Protein AF-A0A6G1WUJ3-F1 (afdb_monomer)

pLDDT: mean 75.13, std 17.62, range [30.53, 94.25]

Secondary structure (DSSP, 8-state):
--HHHHHHHHHHHTT---HHHHHHHHHHTT----HHHHHHHHHHHHHHHH---SS-S-------PPBPTTT-PBPPHHHHHHHHHS-GGG--HHHHHHHHHHHHH-HHHHHHHHHHHHHHHHHHHT-HHHHHHHHT-THHHHHHHHHHHTTS----

Organism: NCBI:txid110321

Sequence (156 aa):
MNVFQNSLAECWKNGNRVGRHLLYDIKNRGYTGSRSNLERLLKVWREAENIQPDDPPPDVDVSEPVRDPDPGHMISSVVAAALCIKPRGLLTDRQAGKANALKQGSTVFAIMRGLALRFNGILRSRNSEALAKWIDDPLTPSLRQHAFRQRFAPGY

Radius of gyration: 21.45 Å; Cα contacts (8 Å, |Δi|>4): 82; chains: 1; bounding box: 51×43×51 Å

Foldseek 3Di:
DDPLVVVVVVCVVVPDLDLVVSVVVVVVVPDPDDSVVSVVVSVVVVVVVVPPPPDDPQPPVPQPQQAQPPPRHRDDPVLLVVLLQDDPVPDDPSSVSVLVSCVVSDVPSVLSSVLNPQVVVCVVVVDVVSVVVSVVPCSVCVNVVVSVVSVDDDDD

Structure (mmCIF, N/CA/C/O backbone):
data_AF-A0A6G1WUJ3-F1
#
_entry.id   AF-A0A6G1WUJ3-F1
#
loop_
_atom_site.group_PDB
_atom_site.id
_atom_site.type_symbol
_atom_site.label_atom_id
_atom_site.label_alt_id
_atom_site.label_comp_id
_atom_site.label_asym_id
_atom_site.label_entity_id
_atom_site.label_seq_id
_atom_site.pdbx_PDB_ins_code
_atom_site.Cartn_x
_atom_site.Cartn_y
_atom_site.Cartn_z
_atom_site.occupancy
_atom_site.B_iso_or_equiv
_atom_site.auth_seq_id
_atom_site.auth_comp_id
_atom_site.auth_asym_id
_atom_site.auth_atom_id
_atom_site.pdbx_PDB_model_num
ATOM 1 N N . MET A 1 1 ? -34.495 5.684 18.407 1.00 50.91 1 MET A N 1
ATOM 2 C CA . MET A 1 1 ? -33.175 5.072 18.133 1.00 50.91 1 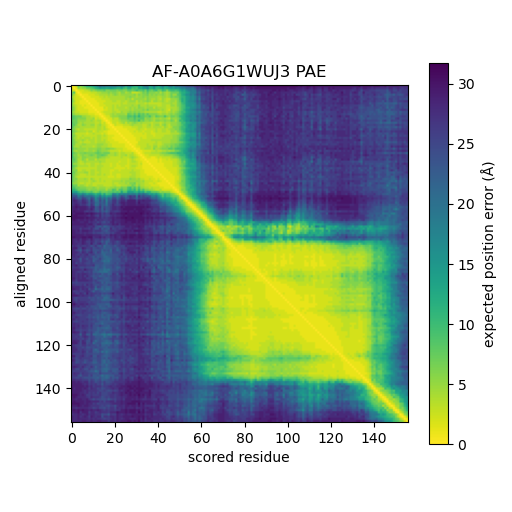MET A CA 1
ATOM 3 C C . MET A 1 1 ? -32.912 4.038 19.224 1.00 50.91 1 MET A C 1
ATOM 5 O O . MET A 1 1 ? -33.030 4.387 20.391 1.00 50.91 1 MET A O 1
ATOM 9 N N . ASN A 1 2 ? -32.684 2.768 18.880 1.00 65.81 2 ASN A N 1
ATOM 10 C CA . ASN A 1 2 ? -32.501 1.685 19.862 1.00 65.81 2 ASN A CA 1
ATOM 11 C C . ASN A 1 2 ? -31.150 1.853 20.604 1.00 65.81 2 ASN A C 1
ATOM 13 O O . ASN A 1 2 ? -30.177 2.291 19.993 1.00 65.81 2 ASN A O 1
ATOM 17 N N . VAL A 1 3 ? -31.057 1.486 21.887 1.00 70.31 3 VAL A N 1
ATOM 18 C CA . VAL A 1 3 ? -29.830 1.564 22.718 1.00 70.31 3 VAL A CA 1
ATOM 19 C C . VAL A 1 3 ? -28.612 0.932 22.020 1.00 70.31 3 VAL A C 1
ATOM 21 O O . VAL A 1 3 ? -27.505 1.476 22.062 1.00 70.31 3 VAL A O 1
ATOM 24 N N . PHE A 1 4 ? -28.820 -0.164 21.284 1.00 75.25 4 PHE A N 1
ATOM 25 C CA . PHE A 1 4 ? -27.765 -0.820 20.504 1.00 75.25 4 PHE A CA 1
ATOM 26 C C . PHE A 1 4 ? -27.315 -0.011 19.281 1.00 75.25 4 PHE A C 1
ATOM 28 O O . PHE A 1 4 ? -26.136 -0.028 18.943 1.00 75.25 4 PHE A O 1
ATOM 35 N N . GLN A 1 5 ? -28.221 0.727 18.631 1.00 71.94 5 GLN A N 1
ATOM 36 C CA . GLN A 1 5 ? -27.865 1.622 17.523 1.00 71.94 5 GLN A CA 1
ATOM 37 C C . GLN A 1 5 ? -27.020 2.799 18.012 1.00 71.94 5 GLN A C 1
ATOM 39 O O . GLN A 1 5 ? -26.079 3.177 17.325 1.00 71.94 5 GLN A O 1
ATOM 44 N N . ASN A 1 6 ? -27.306 3.336 19.202 1.00 75.25 6 ASN A N 1
ATOM 45 C CA . ASN A 1 6 ? -26.499 4.406 19.797 1.00 75.25 6 ASN A CA 1
ATOM 46 C C . ASN A 1 6 ? -25.083 3.915 20.124 1.00 75.25 6 ASN A C 1
ATOM 48 O O . ASN A 1 6 ? -24.111 4.568 19.757 1.00 75.25 6 ASN A O 1
ATOM 52 N N . SER A 1 7 ? -24.967 2.723 20.723 1.00 76.44 7 SER A N 1
ATOM 53 C CA . SER A 1 7 ? -23.663 2.094 20.986 1.00 76.44 7 SER A CA 1
ATOM 54 C C . SER A 1 7 ? -22.890 1.818 19.690 1.00 76.44 7 SER A C 1
ATOM 56 O O . SER A 1 7 ? -21.698 2.097 19.604 1.00 76.44 7 SER A O 1
ATOM 58 N N . LEU A 1 8 ? -23.566 1.314 18.650 1.00 78.69 8 LEU A N 1
ATOM 59 C CA . LEU A 1 8 ? -22.956 1.109 17.334 1.00 78.69 8 LEU A CA 1
ATOM 60 C C . LEU A 1 8 ? -22.505 2.426 16.704 1.00 78.69 8 LEU A C 1
ATOM 62 O O . LEU A 1 8 ? -21.429 2.461 16.121 1.00 78.69 8 LEU A O 1
ATOM 66 N N . ALA A 1 9 ? -23.292 3.495 16.827 1.00 78.69 9 ALA A N 1
ATOM 67 C CA . ALA A 1 9 ? -22.947 4.809 16.297 1.00 78.69 9 ALA A CA 1
ATOM 68 C C . ALA A 1 9 ? -21.723 5.408 17.009 1.00 78.69 9 ALA A C 1
ATOM 70 O O . ALA A 1 9 ? -20.896 6.042 16.362 1.00 78.69 9 ALA A O 1
ATOM 71 N N . GLU A 1 10 ? -21.567 5.177 18.312 1.00 78.31 10 GLU A N 1
ATOM 72 C CA . GLU A 1 10 ? -20.384 5.585 19.077 1.00 78.31 10 GLU A CA 1
ATOM 7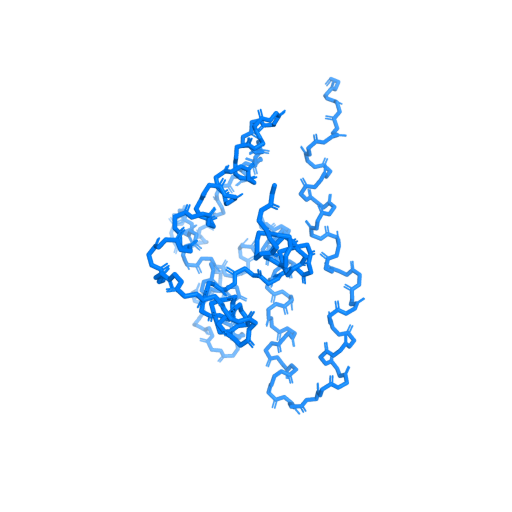3 C C . GLU A 1 10 ? -19.135 4.793 18.658 1.00 78.31 10 GLU A C 1
ATOM 75 O O . GLU A 1 10 ? -18.115 5.386 18.306 1.00 78.31 10 GLU A O 1
ATOM 80 N N . CYS A 1 11 ? -19.224 3.459 18.570 1.00 75.62 11 CYS A N 1
ATOM 81 C CA . CYS A 1 11 ? -18.134 2.625 18.049 1.00 75.62 11 CYS A CA 1
ATOM 82 C C . CYS A 1 11 ? -17.768 2.989 16.600 1.00 75.62 11 CYS A C 1
ATOM 84 O O . CYS A 1 11 ? -16.595 2.963 16.221 1.00 75.62 11 CYS A O 1
ATOM 86 N N . TRP A 1 12 ? -18.770 3.358 15.800 1.00 78.81 12 TRP A N 1
ATOM 87 C CA . TRP A 1 12 ? -18.594 3.847 14.440 1.00 78.81 12 TRP A CA 1
ATOM 88 C C . TRP A 1 12 ? -17.893 5.213 14.426 1.00 78.81 12 TRP A C 1
ATOM 90 O O . TRP A 1 12 ? -16.929 5.392 13.687 1.00 78.81 12 TRP A O 1
ATOM 100 N N . LYS A 1 13 ? -18.278 6.171 15.273 1.00 77.50 13 LYS A N 1
ATOM 101 C CA . LYS A 1 13 ? -17.561 7.455 15.398 1.00 77.50 13 LYS A CA 1
ATOM 102 C C . LYS A 1 13 ? -16.101 7.275 15.818 1.00 77.50 13 LYS A C 1
ATOM 104 O O . LYS A 1 13 ? -15.237 7.978 15.309 1.00 77.50 13 LYS A O 1
ATOM 109 N N . ASN A 1 14 ? -15.818 6.272 16.644 1.00 76.06 14 ASN A N 1
ATOM 110 C CA . ASN A 1 14 ? -14.466 5.943 17.105 1.00 76.06 14 ASN A CA 1
ATOM 111 C C . ASN A 1 14 ? -13.640 5.132 16.080 1.00 76.06 14 ASN A C 1
ATOM 113 O O . ASN A 1 14 ? -12.547 4.667 16.393 1.00 76.06 14 ASN A O 1
ATOM 117 N N . GLY A 1 15 ? -14.146 4.944 14.853 1.00 73.25 15 GLY A N 1
ATOM 118 C CA . GLY A 1 15 ? -13.404 4.354 13.733 1.00 73.25 15 GLY A CA 1
ATOM 119 C C . GLY A 1 15 ? -13.474 2.827 13.615 1.00 73.25 15 GLY A C 1
ATOM 120 O O . GLY A 1 15 ? -12.884 2.260 12.694 1.00 73.25 15 GLY A O 1
ATOM 121 N N . ASN A 1 16 ? -14.219 2.126 14.475 1.00 76.38 16 ASN A N 1
ATOM 122 C CA . ASN A 1 16 ? -14.374 0.677 14.345 1.00 76.38 16 ASN A CA 1
ATOM 123 C C . ASN A 1 16 ? -15.384 0.340 13.233 1.00 76.38 16 ASN A C 1
ATOM 125 O O . ASN A 1 16 ? -16.590 0.544 13.374 1.00 76.38 16 ASN A O 1
ATOM 129 N N . ARG A 1 17 ? -14.884 -0.177 12.105 1.00 76.00 17 ARG A N 1
ATOM 130 C CA . ARG A 1 17 ? -15.682 -0.562 10.921 1.00 76.00 17 ARG A CA 1
ATOM 131 C C . ARG A 1 17 ? -15.851 -2.081 10.770 1.00 76.00 17 ARG A C 1
ATOM 133 O O . ARG A 1 17 ? -16.528 -2.547 9.850 1.00 76.00 17 ARG A O 1
ATOM 140 N N . VAL A 1 18 ? -15.244 -2.874 11.656 1.00 80.75 18 VAL A N 1
ATOM 141 C CA . VAL A 1 18 ? -15.195 -4.337 11.535 1.00 80.75 18 VAL A CA 1
ATOM 142 C C . VAL A 1 18 ? -16.442 -4.955 12.168 1.00 80.75 18 VAL A C 1
ATOM 144 O O . VAL A 1 18 ? -16.552 -5.069 13.386 1.00 80.75 18 VAL A O 1
ATOM 147 N N . GLY A 1 19 ? -17.372 -5.429 11.332 1.00 80.12 19 GLY A N 1
ATOM 148 C CA . GLY A 1 19 ? -18.661 -5.978 11.781 1.00 80.12 19 GLY A CA 1
ATOM 149 C C . GLY A 1 19 ? -18.561 -7.128 12.792 1.00 80.12 19 GLY A C 1
ATOM 150 O O . GLY A 1 19 ? -19.426 -7.255 13.650 1.00 80.12 19 GLY A O 1
ATOM 151 N N . ARG A 1 20 ? -17.488 -7.935 12.749 1.00 81.75 20 ARG A N 1
ATOM 152 C CA . ARG A 1 20 ? -17.234 -8.990 13.750 1.00 81.75 20 ARG A CA 1
ATOM 153 C C . ARG A 1 20 ? -16.969 -8.429 15.149 1.00 81.75 20 ARG A C 1
ATOM 155 O O . ARG A 1 20 ? -17.505 -8.975 16.106 1.00 81.75 20 ARG A O 1
ATOM 162 N N . HIS A 1 21 ? -16.177 -7.362 15.258 1.00 84.56 21 HIS A N 1
ATOM 163 C CA . HIS A 1 21 ? -15.874 -6.728 16.545 1.00 84.56 21 HIS A CA 1
ATOM 164 C C . HIS A 1 21 ? -17.126 -6.048 17.093 1.00 84.56 21 HIS A C 1
ATOM 166 O O . HIS A 1 21 ? -17.536 -6.318 18.213 1.00 84.56 21 HIS A O 1
ATOM 172 N N . LEU A 1 22 ? -17.814 -5.291 16.235 1.00 83.75 22 LEU A N 1
ATOM 173 C CA . LEU A 1 22 ? -19.069 -4.632 16.589 1.00 83.75 22 LEU A CA 1
ATOM 174 C C . LEU A 1 22 ? -20.130 -5.630 17.074 1.00 83.75 22 LEU A C 1
ATOM 176 O O . LEU A 1 22 ? -20.822 -5.348 18.044 1.00 83.75 22 LEU A O 1
ATOM 180 N N . LEU A 1 23 ? -20.241 -6.807 16.442 1.00 85.12 23 LEU A N 1
ATOM 181 C CA . LEU A 1 23 ? -21.167 -7.856 16.876 1.00 85.12 23 LEU A CA 1
ATOM 182 C C . LEU A 1 23 ? -20.804 -8.423 18.251 1.00 85.12 23 LEU A C 1
ATOM 184 O O . LEU A 1 23 ? -21.699 -8.686 19.049 1.00 85.12 23 LEU A O 1
ATOM 188 N N . TYR A 1 24 ? -19.516 -8.645 18.509 1.00 85.31 24 TYR A N 1
ATOM 189 C CA . TYR A 1 24 ? -19.038 -9.134 19.799 1.00 85.31 24 TYR A CA 1
ATOM 190 C C . TYR A 1 24 ? -19.346 -8.124 20.913 1.00 85.31 24 TYR A C 1
ATOM 192 O O . TYR A 1 24 ? -19.948 -8.481 21.926 1.00 85.31 24 TYR A O 1
ATOM 200 N N . ASP A 1 25 ? -19.051 -6.848 20.669 1.00 81.94 25 ASP A N 1
ATOM 201 C CA . ASP A 1 25 ? -19.259 -5.768 21.633 1.00 81.94 25 ASP A CA 1
ATOM 202 C C . ASP A 1 25 ? -20.741 -5.583 21.982 1.00 81.94 25 ASP A C 1
ATOM 204 O O . ASP A 1 25 ? -21.093 -5.455 23.156 1.00 81.94 25 ASP A O 1
ATOM 208 N N . ILE A 1 26 ? -21.637 -5.620 20.988 1.00 84.88 26 ILE A N 1
ATOM 209 C CA . ILE A 1 26 ? -23.079 -5.487 21.249 1.00 84.88 26 ILE A CA 1
ATOM 210 C C . ILE A 1 26 ? -23.685 -6.757 21.851 1.00 84.88 26 ILE A C 1
ATOM 212 O O . ILE A 1 26 ? -24.625 -6.652 22.639 1.00 84.88 26 ILE A O 1
ATOM 216 N N . LYS A 1 27 ? -23.156 -7.950 21.540 1.00 84.94 27 LYS A N 1
ATOM 217 C CA . LYS A 1 27 ? -23.600 -9.202 22.174 1.00 84.94 27 LYS A CA 1
ATOM 218 C C . LYS A 1 27 ? -23.305 -9.206 23.669 1.00 84.94 27 LYS A C 1
ATOM 220 O O . LYS A 1 27 ? -24.189 -9.553 24.445 1.00 84.94 27 LYS A O 1
ATOM 225 N N . ASN A 1 28 ? -22.131 -8.724 24.074 1.00 83.19 28 ASN A N 1
ATOM 226 C CA . ASN A 1 28 ? -21.780 -8.566 25.491 1.00 83.19 28 ASN A CA 1
ATOM 227 C C . ASN A 1 28 ? -22.673 -7.546 26.218 1.00 83.19 28 ASN A C 1
ATOM 229 O O . ASN A 1 28 ? -22.767 -7.568 27.440 1.00 83.19 28 ASN A O 1
ATOM 233 N N . ARG A 1 29 ? -23.363 -6.676 25.471 1.00 82.31 29 ARG A N 1
ATOM 234 C CA . ARG A 1 29 ? -24.342 -5.706 25.986 1.00 82.31 29 ARG A CA 1
ATOM 235 C C . ARG A 1 29 ? -25.791 -6.210 25.921 1.00 82.31 29 ARG A C 1
ATOM 237 O O . ARG A 1 29 ? -26.706 -5.438 26.182 1.00 82.31 29 ARG A O 1
ATOM 244 N N . GLY A 1 30 ? -26.016 -7.478 25.562 1.00 84.69 30 GLY A N 1
ATOM 245 C CA . GLY A 1 30 ? -27.346 -8.097 25.529 1.00 84.69 30 GLY A CA 1
ATOM 246 C C . GLY A 1 30 ? -28.053 -8.062 24.171 1.00 84.69 30 GLY A C 1
ATOM 247 O O . GLY A 1 30 ? -29.261 -8.279 24.103 1.00 84.69 30 GLY A O 1
ATOM 248 N N . TYR A 1 31 ? -27.340 -7.797 23.072 1.00 83.75 31 TYR A N 1
ATOM 249 C CA . TYR A 1 31 ? -27.927 -7.870 21.734 1.00 83.75 31 TYR A CA 1
ATOM 250 C C . TYR A 1 31 ? -28.231 -9.321 21.329 1.00 83.75 31 TYR A C 1
ATOM 252 O O . TYR A 1 31 ? -27.327 -10.148 21.203 1.00 83.75 31 TYR A O 1
ATOM 260 N N . THR A 1 32 ? -29.501 -9.611 21.048 1.00 83.50 32 THR A N 1
ATOM 261 C CA . THR A 1 32 ? -29.994 -10.945 20.656 1.00 83.50 32 THR A CA 1
ATOM 262 C C . THR A 1 32 ? -30.151 -11.134 19.143 1.00 83.50 32 THR A C 1
ATOM 264 O O . THR A 1 32 ? -30.525 -12.212 18.685 1.00 83.50 32 THR A O 1
ATOM 267 N N . GLY A 1 33 ? -29.875 -10.102 18.340 1.00 80.75 33 GLY A N 1
ATOM 268 C CA . GLY A 1 33 ? -30.052 -10.162 16.890 1.00 80.75 33 GLY A CA 1
ATOM 269 C C . GLY A 1 33 ? -28.958 -10.942 16.151 1.00 80.75 33 GLY A C 1
ATOM 270 O O . GLY A 1 33 ? -27.889 -11.259 16.678 1.00 80.75 33 GLY A O 1
ATOM 271 N N . SER A 1 34 ? -29.227 -11.242 14.878 1.00 83.12 34 SER A N 1
ATOM 272 C CA . SER A 1 34 ? -28.317 -12.004 14.021 1.00 83.12 34 SER A CA 1
ATOM 273 C C . SER A 1 34 ? -27.226 -11.135 13.388 1.00 83.12 34 SER A C 1
ATOM 275 O O . SER A 1 34 ? -27.381 -9.927 13.186 1.00 83.12 34 SER A O 1
ATOM 277 N N . ARG A 1 35 ? -26.120 -11.780 12.996 1.00 81.44 35 ARG A N 1
ATOM 278 C CA . ARG A 1 35 ? -25.026 -11.138 12.254 1.00 81.44 35 ARG A CA 1
ATOM 279 C C . ARG A 1 35 ? -25.508 -10.505 10.947 1.00 81.44 35 ARG A C 1
ATOM 281 O O . ARG A 1 35 ? -25.105 -9.391 10.640 1.00 81.44 35 ARG A O 1
ATOM 288 N N . SER A 1 36 ? -26.397 -11.175 10.215 1.00 81.19 36 SER A N 1
ATOM 289 C CA . SER A 1 36 ? -26.943 -10.666 8.952 1.00 81.19 36 SER A CA 1
ATOM 290 C C . SER A 1 36 ? -27.751 -9.381 9.152 1.00 81.19 36 SER A C 1
ATOM 292 O O . SER A 1 36 ? -27.671 -8.465 8.336 1.00 81.19 36 SER A O 1
ATOM 294 N N . ASN A 1 37 ? -28.490 -9.273 10.264 1.00 81.75 37 ASN A N 1
ATOM 295 C CA . ASN A 1 37 ? -29.223 -8.052 10.597 1.00 81.75 37 ASN A CA 1
ATOM 296 C C . ASN A 1 37 ? -28.269 -6.885 10.901 1.00 81.75 37 ASN A C 1
ATOM 298 O O . ASN A 1 37 ? -28.480 -5.772 10.418 1.00 81.75 37 ASN A O 1
ATOM 302 N N . LEU A 1 38 ? -27.183 -7.152 11.637 1.00 83.62 38 LEU A N 1
ATOM 303 C CA . LEU A 1 38 ? -26.129 -6.165 11.871 1.00 83.62 38 LEU A CA 1
ATOM 304 C C . LEU A 1 38 ? -25.456 -5.740 10.559 1.00 83.62 38 LEU A C 1
ATOM 306 O O . LEU A 1 38 ? -25.309 -4.550 10.303 1.00 83.62 38 LEU A O 1
ATOM 310 N N . GLU A 1 39 ? -25.064 -6.690 9.710 1.00 84.25 39 GLU A N 1
ATOM 311 C CA . GLU A 1 39 ? -24.390 -6.393 8.443 1.00 84.25 39 GLU A CA 1
ATOM 312 C C . GLU A 1 39 ? -25.263 -5.554 7.505 1.00 84.25 39 GLU A C 1
ATOM 314 O O . GLU A 1 39 ? -24.741 -4.641 6.863 1.00 84.25 39 GLU A O 1
ATOM 319 N N . ARG A 1 40 ? -26.582 -5.791 7.486 1.00 83.69 40 ARG A N 1
ATOM 320 C CA . ARG A 1 40 ? -27.549 -4.966 6.748 1.00 83.69 40 ARG A CA 1
ATOM 321 C C . ARG A 1 40 ? -27.602 -3.531 7.276 1.00 83.69 40 ARG A C 1
ATOM 323 O O . ARG A 1 40 ? -27.598 -2.596 6.484 1.00 83.69 40 ARG A O 1
ATOM 330 N N . LEU A 1 41 ? -27.616 -3.347 8.595 1.00 82.06 41 LEU A N 1
ATOM 331 C CA . LEU A 1 41 ? -27.629 -2.018 9.213 1.00 82.06 41 LEU A CA 1
ATOM 332 C C . LEU A 1 41 ? -26.325 -1.257 8.932 1.00 82.06 41 LEU A C 1
ATOM 334 O O . LEU A 1 41 ? -26.357 -0.102 8.518 1.00 82.06 41 LEU A O 1
ATOM 338 N N . LEU A 1 42 ? -25.180 -1.932 9.061 1.00 82.38 42 LEU A N 1
ATOM 339 C CA . LEU A 1 42 ? -23.876 -1.359 8.724 1.00 82.38 42 LEU A CA 1
ATOM 340 C C . LEU A 1 42 ? -23.730 -1.079 7.222 1.00 82.38 42 LEU A C 1
ATOM 342 O O . LEU A 1 42 ? -22.995 -0.174 6.846 1.00 82.38 42 LEU A O 1
ATOM 346 N N . LYS A 1 43 ? -24.399 -1.849 6.354 1.00 82.88 43 LYS A N 1
ATOM 347 C CA . LYS A 1 43 ? -24.419 -1.601 4.907 1.00 82.88 43 LYS A CA 1
ATOM 348 C C . LYS A 1 43 ? -25.064 -0.251 4.597 1.00 82.88 43 LYS A C 1
ATOM 350 O O . LYS A 1 43 ? -24.433 0.525 3.898 1.00 82.88 43 LYS A O 1
ATOM 355 N N . VAL A 1 44 ? -26.211 0.065 5.205 1.00 82.38 44 VAL A N 1
ATOM 356 C CA . VAL A 1 44 ? -26.865 1.380 5.054 1.00 82.38 44 VAL A CA 1
ATOM 357 C C . VAL A 1 44 ? -25.947 2.518 5.505 1.00 82.38 44 VAL A C 1
ATOM 359 O O . VAL A 1 44 ? -25.907 3.557 4.865 1.00 82.38 44 VAL A O 1
ATOM 362 N N . TRP A 1 45 ? -25.174 2.332 6.579 1.00 79.62 45 TRP A N 1
ATOM 363 C CA . TRP A 1 45 ? -24.233 3.358 7.049 1.00 79.62 45 TRP A CA 1
ATOM 364 C C . TRP A 1 45 ? -23.007 3.511 6.143 1.00 79.62 45 TRP A C 1
ATOM 366 O O . TRP A 1 45 ? -22.590 4.633 5.886 1.00 79.62 45 TRP A O 1
ATOM 376 N N . ARG A 1 46 ? -22.463 2.412 5.601 1.00 81.44 46 ARG A N 1
ATOM 377 C CA . ARG A 1 46 ? -21.402 2.464 4.576 1.00 81.44 46 ARG A CA 1
ATOM 378 C C . ARG A 1 46 ? -21.888 3.117 3.292 1.00 81.44 46 ARG A C 1
ATOM 380 O O . ARG A 1 46 ? -21.158 3.880 2.681 1.00 81.44 46 ARG A O 1
ATOM 387 N N . GLU A 1 47 ? -23.107 2.796 2.883 1.00 76.81 47 GLU A N 1
ATOM 388 C CA . GLU A 1 47 ? -23.747 3.410 1.729 1.00 76.81 47 GLU A CA 1
ATOM 389 C C . GLU A 1 47 ? -24.002 4.887 1.992 1.00 76.81 47 GLU A C 1
ATOM 391 O O . GLU A 1 47 ? -23.659 5.677 1.142 1.00 76.81 47 GLU A O 1
ATOM 396 N N . ALA A 1 48 ? -24.471 5.300 3.169 1.00 71.19 48 ALA A N 1
ATOM 397 C CA . ALA A 1 48 ? -24.616 6.718 3.504 1.00 71.19 48 ALA A CA 1
ATOM 398 C C . ALA A 1 48 ? -23.273 7.478 3.545 1.00 71.19 48 ALA A C 1
ATOM 400 O O . ALA A 1 48 ? -23.226 8.635 3.145 1.00 71.19 48 ALA A O 1
ATOM 401 N N . GLU A 1 49 ? -22.178 6.841 3.982 1.00 64.62 49 GLU A N 1
ATOM 402 C CA . GLU A 1 49 ? -20.821 7.411 3.873 1.00 64.62 49 GLU A CA 1
ATOM 403 C C . GLU A 1 49 ? -20.330 7.471 2.414 1.00 64.62 49 GLU A C 1
ATOM 405 O O . GLU A 1 49 ? -19.622 8.403 2.047 1.00 64.62 49 GLU A O 1
ATOM 410 N N . ASN A 1 50 ? -20.724 6.508 1.574 1.00 60.88 50 ASN A N 1
ATOM 411 C CA . ASN A 1 50 ? -20.394 6.477 0.144 1.00 60.88 50 ASN A CA 1
ATOM 412 C C . ASN A 1 50 ? -21.318 7.366 -0.717 1.00 60.88 50 ASN A C 1
ATOM 414 O O . ASN A 1 50 ? -20.917 7.790 -1.794 1.00 60.88 50 ASN A O 1
ATOM 418 N N . ILE A 1 51 ? -22.541 7.642 -0.257 1.00 53.03 51 ILE A N 1
ATOM 419 C CA . ILE A 1 51 ? -23.562 8.520 -0.851 1.00 53.03 51 ILE A CA 1
ATOM 420 C C . ILE A 1 51 ? -23.500 9.873 -0.125 1.00 53.03 51 ILE A C 1
ATOM 422 O O . ILE A 1 51 ? -24.511 10.471 0.217 1.00 53.03 51 ILE A O 1
ATOM 426 N N . GLN A 1 52 ? -22.305 10.398 0.114 1.00 46.56 52 GLN A N 1
ATOM 427 C CA . GLN A 1 52 ? -22.101 11.845 0.117 1.00 46.56 52 GLN A CA 1
ATOM 428 C C . GLN A 1 52 ? -21.536 12.193 -1.266 1.00 46.56 52 GLN A C 1
ATOM 430 O O . GLN A 1 52 ? -20.314 12.238 -1.415 1.00 46.56 52 GLN A O 1
ATOM 435 N N . PRO A 1 53 ? -22.379 12.352 -2.308 1.00 49.78 53 PRO A N 1
ATOM 436 C CA . PRO A 1 53 ? -21.945 12.754 -3.626 1.00 49.78 53 PRO A CA 1
ATOM 437 C C . PRO A 1 53 ? -22.304 14.231 -3.782 1.00 49.78 53 PRO A C 1
ATOM 439 O O . PRO A 1 53 ? -23.376 14.557 -4.277 1.00 49.78 53 PRO A O 1
ATOM 442 N N . ASP A 1 54 ? -21.433 15.116 -3.320 1.00 47.25 54 ASP A N 1
ATOM 443 C CA . ASP A 1 54 ? -21.425 16.492 -3.837 1.00 47.25 54 ASP A CA 1
ATOM 444 C C . ASP A 1 54 ? -20.054 16.889 -4.371 1.00 47.25 54 ASP A C 1
ATOM 446 O O . ASP A 1 54 ? -19.805 18.041 -4.696 1.00 47.25 54 ASP A O 1
ATOM 450 N N . ASP A 1 55 ? -19.179 15.902 -4.544 1.00 46.69 55 ASP A N 1
ATOM 451 C CA . ASP A 1 55 ? -18.053 16.056 -5.436 1.00 46.69 55 ASP A CA 1
ATOM 452 C C . ASP A 1 55 ? -18.091 14.906 -6.443 1.00 46.69 55 ASP A C 1
ATOM 454 O O . ASP A 1 55 ? -18.245 13.744 -6.034 1.00 46.69 55 ASP A O 1
ATOM 458 N N . PRO A 1 56 ? -17.958 15.194 -7.753 1.00 44.25 56 PRO A N 1
ATOM 459 C CA . PRO A 1 56 ? -17.646 14.160 -8.728 1.00 44.25 56 PRO A CA 1
ATOM 460 C C . PRO A 1 56 ? -16.444 13.339 -8.227 1.00 44.25 56 PRO A C 1
ATOM 462 O O . PRO A 1 56 ? -15.671 13.836 -7.392 1.00 44.25 56 PRO A O 1
ATOM 465 N N . PRO A 1 57 ? -16.255 12.082 -8.696 1.00 47.88 57 PRO A N 1
ATOM 466 C CA . PRO A 1 57 ? -14.981 11.402 -8.473 1.00 47.88 57 PRO A CA 1
ATOM 467 C C . PRO A 1 57 ? -13.894 12.431 -8.774 1.00 47.88 57 PRO A C 1
ATOM 469 O O . PRO A 1 57 ? -14.040 13.116 -9.793 1.00 47.88 57 PRO A O 1
ATOM 472 N N . PRO A 1 58 ? -12.918 12.640 -7.862 1.00 41.81 58 PRO A N 1
ATOM 473 C CA . PRO A 1 58 ? -11.920 13.671 -8.072 1.00 41.81 58 PRO A CA 1
ATOM 474 C C . PRO A 1 58 ? -11.448 13.500 -9.501 1.00 41.81 58 PRO A C 1
ATOM 476 O O . PRO A 1 58 ? -11.213 12.357 -9.917 1.00 41.81 58 PRO A O 1
ATOM 479 N N . ASP A 1 59 ? -11.392 14.604 -10.240 1.00 42.25 59 ASP A N 1
ATOM 480 C CA . ASP A 1 59 ? -10.603 14.660 -11.453 1.00 42.25 59 ASP A CA 1
ATOM 481 C C . ASP A 1 59 ? -9.179 14.391 -10.962 1.00 42.25 59 ASP A C 1
ATOM 483 O O . ASP A 1 59 ? -8.427 15.273 -10.548 1.00 42.25 59 ASP A O 1
ATOM 487 N N . VAL A 1 60 ? -8.884 13.103 -10.783 1.00 41.06 60 VAL A N 1
ATOM 488 C CA . VAL A 1 60 ? -7.545 12.594 -10.701 1.00 41.06 60 VAL A CA 1
ATOM 489 C C . VAL A 1 60 ? -7.051 13.017 -12.048 1.00 41.06 60 VAL A C 1
ATOM 491 O O . VAL A 1 60 ? -7.409 12.393 -13.040 1.00 41.06 60 VAL A O 1
ATOM 494 N N . ASP A 1 61 ? -6.330 14.135 -12.078 1.00 43.72 61 ASP A N 1
ATOM 495 C CA . ASP A 1 61 ? -5.438 14.433 -13.172 1.00 43.72 61 ASP A CA 1
ATOM 496 C C . ASP A 1 61 ? -4.702 13.120 -13.393 1.00 43.72 61 ASP A C 1
ATOM 498 O O . ASP A 1 61 ? -3.896 12.682 -12.558 1.00 43.72 61 ASP A O 1
ATOM 502 N N . VAL A 1 62 ? -5.149 12.386 -14.414 1.00 44.41 62 VAL A N 1
ATOM 503 C CA . VAL A 1 62 ? -4.581 11.111 -14.788 1.00 44.41 62 VAL A CA 1
ATOM 504 C C . VAL A 1 62 ? -3.298 11.560 -15.438 1.00 44.41 62 VAL A C 1
ATOM 506 O O . VAL A 1 62 ? -3.220 11.656 -16.660 1.00 44.41 62 VAL A O 1
ATOM 509 N N . SER A 1 63 ? -2.319 11.916 -14.595 1.00 53.53 63 SER A N 1
ATOM 510 C CA . SER A 1 63 ? -0.973 12.229 -15.019 1.00 53.53 63 SER A CA 1
ATOM 511 C C . SER A 1 63 ? -0.620 11.131 -15.994 1.00 53.53 63 SER A C 1
ATOM 513 O O . SER A 1 63 ? -0.842 9.952 -15.678 1.00 53.53 63 SER A O 1
ATOM 515 N N . GLU A 1 64 ? -0.199 11.539 -17.192 1.00 56.84 64 GLU A N 1
ATOM 516 C CA . GLU A 1 64 ? -0.089 10.633 -18.323 1.00 56.84 64 GLU A CA 1
ATOM 517 C C . GLU A 1 64 ? 0.522 9.308 -17.866 1.00 56.84 64 GLU A C 1
ATOM 519 O O . GLU A 1 64 ? 1.558 9.313 -17.184 1.00 56.84 64 GLU A O 1
ATOM 524 N N . PRO A 1 65 ? -0.129 8.169 -18.158 1.00 63.28 65 PRO A N 1
ATOM 525 C CA . PRO A 1 65 ? 0.294 6.902 -17.603 1.00 63.28 65 PRO A CA 1
ATOM 526 C C . PRO A 1 65 ? 1.778 6.666 -17.869 1.00 63.28 65 PRO A C 1
ATOM 528 O O . PRO A 1 65 ? 2.212 6.595 -19.022 1.00 63.28 65 PRO A O 1
ATOM 531 N N . VAL A 1 66 ? 2.557 6.554 -16.789 1.00 72.19 66 VAL A N 1
ATOM 532 C CA . VAL A 1 66 ? 4.012 6.448 -16.896 1.00 72.19 66 VAL A CA 1
ATOM 533 C C . VAL A 1 66 ? 4.368 5.237 -17.750 1.00 72.19 66 VAL A C 1
ATOM 535 O O . VAL A 1 66 ? 3.920 4.110 -17.499 1.00 72.19 66 VAL A O 1
ATOM 538 N N . ARG A 1 67 ? 5.181 5.479 -18.776 1.00 77.50 67 ARG A N 1
ATOM 539 C CA . ARG A 1 67 ? 5.596 4.453 -19.726 1.00 77.50 67 ARG A CA 1
ATOM 540 C C . ARG A 1 67 ? 6.815 3.696 -19.222 1.00 77.50 67 ARG A C 1
ATOM 542 O O . ARG A 1 67 ? 7.698 4.235 -18.558 1.00 77.50 67 ARG A O 1
ATOM 549 N N . ASP A 1 68 ? 6.830 2.412 -19.540 1.00 73.56 68 ASP A N 1
ATOM 550 C CA . ASP A 1 68 ? 7.971 1.533 -19.362 1.00 73.56 68 ASP A CA 1
ATOM 551 C C . ASP A 1 68 ? 9.126 2.060 -20.222 1.00 73.56 68 ASP A C 1
ATOM 553 O O . ASP A 1 68 ? 8.912 2.276 -21.416 1.00 73.56 68 ASP A O 1
ATOM 557 N N . PRO A 1 69 ? 10.337 2.250 -19.676 1.00 70.31 69 PRO A N 1
ATOM 558 C CA . PRO A 1 69 ? 11.494 2.612 -20.487 1.00 70.31 69 PRO A CA 1
ATOM 559 C C . PRO A 1 69 ? 11.804 1.568 -21.570 1.00 70.31 69 PRO A C 1
ATOM 561 O O . PRO A 1 69 ? 12.469 1.908 -22.540 1.00 70.31 69 PRO A O 1
ATOM 564 N N . ASP A 1 70 ? 11.303 0.329 -21.434 1.00 71.44 70 ASP A N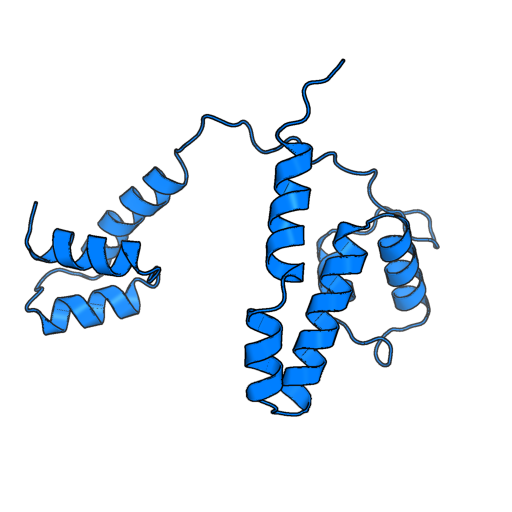 1
ATOM 565 C CA . ASP A 1 70 ? 11.519 -0.730 -22.422 1.00 71.44 70 ASP A CA 1
ATOM 566 C C . ASP A 1 70 ? 10.360 -1.765 -22.404 1.00 71.44 70 ASP A C 1
ATOM 568 O O . ASP A 1 70 ? 10.329 -2.645 -21.520 1.00 71.44 70 ASP A O 1
ATOM 572 N N . PRO A 1 71 ? 9.322 -1.659 -23.276 1.00 66.44 71 PRO A N 1
ATOM 573 C CA . PRO A 1 71 ? 9.288 -1.138 -24.655 1.00 66.44 71 PRO A CA 1
ATOM 574 C C . PRO A 1 71 ? 8.292 0.039 -24.850 1.00 66.44 71 PRO A C 1
ATOM 576 O O . PRO A 1 71 ? 7.464 0.036 -25.761 1.00 66.44 71 PRO A O 1
ATOM 579 N N . GLY A 1 72 ? 8.255 1.025 -23.946 1.00 65.88 72 GLY A N 1
ATOM 580 C CA . GLY A 1 72 ? 7.345 2.182 -24.062 1.00 65.88 72 GLY A CA 1
ATOM 581 C C . GLY A 1 72 ? 5.876 1.899 -23.715 1.00 65.88 72 GLY A C 1
ATOM 582 O O . GLY A 1 72 ? 5.012 2.747 -23.931 1.00 65.88 72 GLY A O 1
ATOM 583 N N . HIS A 1 73 ? 5.568 0.709 -23.196 1.00 78.56 73 HIS A N 1
ATOM 584 C CA . HIS A 1 73 ? 4.204 0.310 -22.840 1.00 78.56 73 HIS A CA 1
ATOM 585 C C . HIS A 1 73 ? 3.770 0.957 -21.522 1.00 78.56 73 HIS A C 1
ATOM 587 O O . HIS A 1 73 ? 4.595 1.188 -20.640 1.00 78.56 73 HIS A O 1
ATOM 593 N N . MET A 1 74 ? 2.473 1.211 -21.345 1.00 82.50 74 MET A N 1
ATOM 594 C CA . MET A 1 74 ? 1.950 1.735 -20.079 1.00 82.50 74 MET A CA 1
ATOM 595 C C . MET A 1 74 ? 2.258 0.780 -18.923 1.00 82.50 74 MET A C 1
ATOM 597 O O . MET A 1 74 ? 1.986 -0.424 -18.998 1.00 82.50 74 MET A O 1
ATOM 601 N N . ILE A 1 75 ? 2.804 1.309 -17.828 1.00 83.31 75 ILE A N 1
ATOM 602 C CA . ILE A 1 75 ? 2.993 0.514 -16.619 1.00 83.31 75 ILE A CA 1
ATOM 603 C C . ILE A 1 75 ? 1.632 0.354 -15.935 1.00 83.31 75 ILE A C 1
ATOM 605 O O . ILE A 1 75 ? 1.032 1.321 -15.475 1.00 83.31 75 ILE A O 1
ATOM 609 N N . SER A 1 76 ? 1.149 -0.886 -15.849 1.00 84.81 76 SER A N 1
ATOM 610 C CA . SER A 1 76 ? -0.099 -1.203 -15.147 1.00 84.81 76 SER A CA 1
ATOM 611 C C . SER A 1 76 ? -0.051 -0.770 -13.676 1.00 84.81 76 SER A C 1
ATOM 613 O O . SER A 1 76 ? 0.971 -0.931 -13.002 1.00 84.81 76 SER A O 1
ATOM 615 N N . SER A 1 77 ? -1.189 -0.314 -13.150 1.00 82.19 77 SER A N 1
ATOM 616 C CA . SER A 1 77 ? -1.377 0.031 -11.736 1.00 82.19 77 SER A CA 1
ATOM 617 C C . SER A 1 77 ? -0.999 -1.109 -10.784 1.00 82.19 77 SER A C 1
ATOM 619 O O . SER A 1 77 ? -0.395 -0.862 -9.742 1.00 82.19 77 SER A O 1
ATOM 621 N N . VAL A 1 78 ? -1.263 -2.365 -11.160 1.00 85.88 78 VAL A N 1
ATOM 622 C CA . VAL A 1 78 ? -0.886 -3.551 -10.369 1.00 85.88 78 VAL A CA 1
ATOM 623 C C . VAL A 1 78 ? 0.634 -3.696 -10.296 1.00 85.88 78 VAL A C 1
ATOM 625 O O . VAL A 1 78 ? 1.196 -3.946 -9.228 1.00 85.88 78 VAL A O 1
ATOM 628 N N . VAL A 1 79 ? 1.320 -3.485 -11.424 1.00 89.19 79 VAL A N 1
ATOM 629 C CA . VAL A 1 79 ? 2.787 -3.519 -11.488 1.00 89.19 79 VAL A CA 1
ATOM 630 C C . VAL A 1 79 ? 3.375 -2.362 -10.687 1.00 89.19 79 VAL A C 1
ATOM 632 O O . VAL A 1 79 ? 4.310 -2.578 -9.918 1.00 89.19 79 VAL A O 1
ATOM 635 N N . ALA A 1 80 ? 2.812 -1.159 -10.802 1.00 89.62 80 ALA A N 1
ATOM 636 C CA . ALA A 1 80 ? 3.219 -0.017 -9.994 1.00 89.62 80 ALA A CA 1
ATOM 637 C C . ALA A 1 80 ? 3.054 -0.318 -8.494 1.00 89.62 80 ALA A C 1
ATOM 639 O O . ALA A 1 80 ? 4.019 -0.196 -7.743 1.00 89.62 80 ALA A O 1
ATOM 640 N N . ALA A 1 81 ? 1.898 -0.811 -8.047 1.00 90.69 81 ALA A N 1
ATOM 641 C CA . ALA A 1 81 ? 1.668 -1.163 -6.645 1.00 90.69 81 ALA A CA 1
ATOM 642 C C . ALA A 1 81 ? 2.675 -2.207 -6.126 1.00 90.69 81 ALA A C 1
ATOM 644 O O . ALA A 1 81 ? 3.275 -2.020 -5.064 1.00 90.69 81 ALA A O 1
ATOM 645 N N . ALA A 1 82 ? 2.942 -3.261 -6.904 1.00 93.94 82 ALA A N 1
ATOM 646 C CA . ALA A 1 82 ? 3.940 -4.270 -6.552 1.00 93.94 82 ALA A CA 1
ATOM 647 C C . ALA A 1 82 ? 5.356 -3.672 -6.454 1.00 93.94 82 ALA A C 1
ATOM 649 O O . ALA A 1 82 ? 6.091 -3.933 -5.497 1.00 93.94 82 ALA A O 1
ATOM 650 N N . LEU A 1 83 ? 5.740 -2.829 -7.416 1.00 94.25 83 LEU A N 1
ATOM 651 C CA . LEU A 1 83 ? 7.029 -2.139 -7.406 1.00 94.25 83 LEU A CA 1
ATOM 652 C C . LEU A 1 83 ? 7.129 -1.103 -6.289 1.00 94.25 83 LEU A C 1
ATOM 654 O O . LEU A 1 83 ? 8.239 -0.853 -5.836 1.00 94.25 83 LEU A O 1
ATOM 658 N N . CYS A 1 84 ? 6.022 -0.524 -5.826 1.00 93.88 84 CYS A N 1
ATOM 659 C CA . CYS A 1 84 ? 5.988 0.470 -4.756 1.00 93.88 84 CYS A CA 1
ATOM 660 C C . CYS A 1 84 ? 6.533 -0.106 -3.440 1.00 93.88 84 CYS A C 1
ATOM 662 O O . CYS A 1 84 ? 7.413 0.495 -2.821 1.00 93.88 84 CYS A O 1
ATOM 664 N N . ILE A 1 85 ? 6.111 -1.320 -3.075 1.00 93.31 85 ILE A N 1
ATOM 665 C CA . ILE A 1 85 ? 6.481 -1.972 -1.808 1.00 93.31 85 ILE A CA 1
ATOM 666 C C . ILE A 1 85 ? 7.784 -2.782 -1.883 1.00 93.31 85 ILE A C 1
ATOM 668 O O . ILE A 1 85 ? 8.405 -3.067 -0.856 1.00 93.31 85 ILE A O 1
ATOM 672 N N . LYS A 1 86 ? 8.221 -3.163 -3.091 1.00 93.06 86 LYS A N 1
ATOM 673 C CA . LYS A 1 86 ? 9.346 -4.087 -3.278 1.00 93.06 86 LYS A CA 1
ATOM 674 C C . LYS A 1 86 ? 10.706 -3.402 -3.025 1.00 93.06 86 LYS A C 1
ATOM 676 O O . LYS A 1 86 ? 11.005 -2.402 -3.691 1.00 93.06 86 LYS A O 1
ATOM 681 N N . PRO A 1 87 ? 11.553 -3.898 -2.098 1.00 89.56 87 PRO A N 1
ATOM 682 C CA . PRO A 1 87 ? 12.877 -3.331 -1.818 1.00 89.56 87 PRO A CA 1
ATOM 683 C C . PRO A 1 87 ? 13.800 -3.351 -3.037 1.00 89.56 87 PRO A C 1
ATOM 685 O O . PRO A 1 87 ? 13.724 -4.269 -3.849 1.00 89.56 87 PRO A O 1
ATOM 688 N N . ARG A 1 88 ? 14.719 -2.380 -3.132 1.00 86.19 88 ARG A N 1
ATOM 689 C CA . ARG A 1 88 ? 15.649 -2.275 -4.272 1.00 86.19 88 ARG A CA 1
ATOM 690 C C . ARG A 1 88 ? 16.527 -3.511 -4.470 1.00 86.19 88 ARG A C 1
ATOM 692 O O . ARG A 1 88 ? 16.642 -3.952 -5.601 1.00 86.19 88 ARG A O 1
ATOM 699 N N . GLY A 1 89 ? 17.048 -4.108 -3.396 1.00 87.44 89 GLY A N 1
ATOM 700 C CA . GLY A 1 89 ? 17.878 -5.320 -3.479 1.00 87.44 89 GLY A CA 1
ATOM 701 C C . GLY A 1 89 ? 17.152 -6.579 -3.975 1.00 87.44 89 GLY A C 1
ATOM 702 O O . GLY A 1 89 ? 17.787 -7.608 -4.138 1.00 87.44 89 GLY A O 1
ATOM 703 N N . LEU A 1 90 ? 15.833 -6.515 -4.198 1.00 90.81 90 LEU A N 1
ATOM 704 C CA . LEU A 1 90 ? 15.033 -7.615 -4.748 1.00 90.81 90 LEU A CA 1
ATOM 705 C C . LEU A 1 90 ? 14.500 -7.314 -6.158 1.00 90.81 90 LEU A C 1
ATOM 707 O O . LEU A 1 90 ? 13.728 -8.108 -6.703 1.00 90.81 90 LEU A O 1
ATOM 711 N N . LEU A 1 91 ? 14.824 -6.150 -6.728 1.00 92.50 91 LEU A N 1
ATOM 712 C CA . LEU A 1 91 ? 14.417 -5.798 -8.084 1.00 92.50 91 LEU A CA 1
ATOM 713 C C . LEU A 1 91 ? 15.395 -6.395 -9.089 1.00 92.50 91 LEU A C 1
ATOM 715 O O . LEU A 1 91 ? 16.602 -6.311 -8.899 1.00 92.50 91 LEU A O 1
ATOM 719 N N . THR A 1 92 ? 14.862 -6.930 -10.183 1.00 93.75 92 THR A N 1
ATOM 720 C CA . THR A 1 92 ? 15.661 -7.129 -11.396 1.00 93.75 92 THR A CA 1
ATOM 721 C C . THR A 1 92 ? 15.948 -5.778 -12.051 1.00 93.75 92 THR A C 1
ATOM 723 O O . THR A 1 92 ? 15.209 -4.815 -11.821 1.00 93.75 92 THR A O 1
ATOM 726 N N . ASP A 1 93 ? 16.952 -5.702 -12.923 1.00 90.75 93 ASP A N 1
ATOM 727 C CA . ASP A 1 93 ? 17.322 -4.454 -13.609 1.00 90.75 93 ASP A CA 1
ATOM 728 C C . ASP A 1 93 ? 16.139 -3.831 -14.358 1.00 90.75 93 ASP A C 1
ATOM 730 O O . ASP A 1 93 ? 15.854 -2.639 -14.231 1.00 90.75 93 ASP A O 1
ATOM 734 N N . ARG A 1 94 ? 15.337 -4.667 -15.026 1.00 89.12 94 ARG A N 1
ATOM 735 C CA . ARG A 1 94 ? 14.104 -4.234 -15.696 1.00 89.12 94 ARG A CA 1
ATOM 736 C C . ARG A 1 94 ? 13.074 -3.646 -14.723 1.00 89.12 94 ARG A C 1
ATOM 738 O O . ARG A 1 94 ? 12.423 -2.647 -15.019 1.00 89.12 94 ARG A O 1
ATOM 745 N N . GLN A 1 95 ? 12.906 -4.251 -13.547 1.00 92.38 95 GLN A N 1
ATOM 746 C CA . GLN A 1 95 ? 12.003 -3.731 -12.514 1.00 92.38 95 GLN A CA 1
ATOM 747 C C . GLN A 1 95 ? 12.536 -2.434 -11.890 1.00 92.38 95 GLN A C 1
ATOM 749 O O . GLN A 1 95 ? 11.748 -1.550 -11.550 1.00 92.38 95 GLN A O 1
ATOM 754 N N . ALA A 1 96 ? 13.857 -2.304 -11.755 1.00 91.94 96 ALA A N 1
ATOM 755 C CA . ALA A 1 96 ? 14.505 -1.080 -11.304 1.00 91.94 96 AL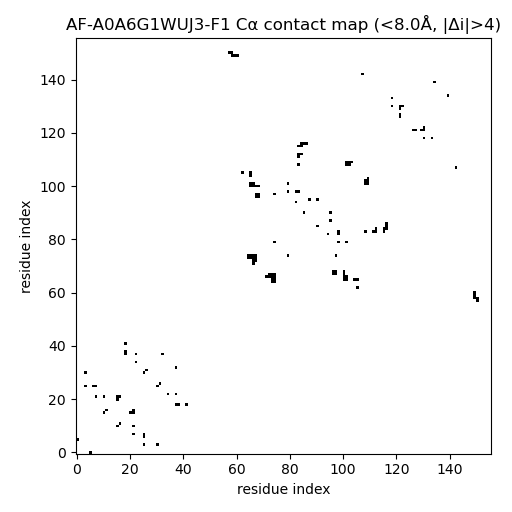A A CA 1
ATOM 756 C C . ALA A 1 96 ? 14.301 0.064 -12.307 1.00 91.94 96 ALA A C 1
ATOM 758 O O . ALA A 1 96 ? 13.937 1.163 -11.884 1.00 91.94 96 ALA A O 1
ATOM 759 N N . GLY A 1 97 ? 14.419 -0.212 -13.610 1.00 90.75 97 GLY A N 1
ATOM 760 C CA . GLY A 1 97 ? 14.089 0.725 -14.687 1.00 90.75 97 GLY A CA 1
ATOM 761 C C . GLY A 1 97 ? 12.659 1.258 -14.574 1.00 90.75 97 GLY A C 1
ATOM 762 O O . GLY A 1 97 ? 12.458 2.466 -14.462 1.00 90.75 97 GLY A O 1
ATOM 763 N N . LYS A 1 98 ? 11.666 0.366 -14.458 1.00 91.06 98 LYS A N 1
ATOM 764 C CA . LYS A 1 98 ? 10.252 0.746 -14.253 1.00 91.06 98 LYS A CA 1
ATOM 765 C C . LYS A 1 98 ? 10.032 1.565 -12.987 1.00 91.06 98 LYS A C 1
ATOM 767 O O . LYS A 1 98 ? 9.321 2.562 -13.008 1.00 91.06 98 LYS A O 1
ATOM 772 N N . ALA A 1 99 ? 10.640 1.162 -11.872 1.00 91.69 99 ALA A N 1
ATOM 773 C CA . ALA A 1 99 ? 10.503 1.885 -10.612 1.00 91.69 99 ALA A CA 1
ATOM 774 C C . ALA A 1 99 ? 11.142 3.282 -10.670 1.00 91.69 99 ALA A C 1
ATOM 776 O O . ALA A 1 99 ? 10.667 4.188 -9.989 1.00 91.69 99 ALA A O 1
ATOM 777 N N . ASN A 1 100 ? 12.213 3.460 -11.445 1.00 92.12 100 ASN A N 1
ATOM 778 C CA . ASN A 1 100 ? 12.838 4.763 -11.657 1.00 92.12 100 ASN A CA 1
ATOM 779 C C . ASN A 1 100 ? 11.988 5.640 -12.587 1.00 92.12 100 ASN A C 1
ATOM 781 O O . ASN A 1 100 ? 11.758 6.796 -12.243 1.00 92.12 100 ASN A O 1
ATOM 785 N N . ALA A 1 101 ? 11.439 5.084 -13.671 1.00 89.81 101 ALA A N 1
ATOM 786 C CA . ALA A 1 101 ? 10.494 5.789 -14.538 1.00 89.81 101 ALA A CA 1
ATOM 787 C C . ALA A 1 101 ? 9.252 6.253 -13.757 1.00 89.81 101 ALA A C 1
ATOM 789 O O . ALA A 1 101 ? 8.899 7.426 -13.801 1.00 89.81 101 ALA A O 1
ATOM 790 N N . LEU A 1 102 ? 8.654 5.377 -12.938 1.00 89.56 102 LEU A N 1
ATOM 791 C CA . LEU A 1 102 ? 7.522 5.723 -12.066 1.00 89.56 102 LEU A CA 1
ATOM 792 C C . LEU A 1 102 ? 7.857 6.822 -11.053 1.00 89.56 102 LEU A C 1
ATOM 794 O O . LEU A 1 102 ? 7.012 7.660 -10.762 1.00 89.56 102 LEU A O 1
ATOM 798 N N . LYS A 1 103 ? 9.081 6.843 -10.515 1.00 89.31 103 LYS A N 1
ATOM 799 C CA . LYS A 1 103 ? 9.522 7.919 -9.615 1.00 89.31 103 LYS A CA 1
ATOM 800 C C . LYS A 1 103 ? 9.682 9.260 -10.327 1.00 89.31 103 LYS A C 1
ATOM 802 O O . LYS A 1 103 ? 9.438 10.280 -9.700 1.00 89.31 103 LYS A O 1
ATOM 807 N N . GLN A 1 104 ? 10.127 9.250 -11.582 1.00 86.75 104 GLN A N 1
ATOM 808 C CA . GLN A 1 104 ? 10.307 10.463 -12.384 1.00 86.75 104 GLN A CA 1
ATOM 809 C C . GLN A 1 104 ? 8.966 11.005 -12.891 1.00 86.75 104 GLN A C 1
ATOM 811 O O . GLN A 1 104 ? 8.753 12.209 -12.863 1.00 86.75 104 GLN A O 1
ATOM 816 N N . GLY A 1 105 ? 8.058 10.119 -13.311 1.00 81.31 105 GLY A N 1
ATOM 817 C CA . GLY A 1 105 ? 6.759 10.495 -13.873 1.00 81.31 105 GLY A CA 1
ATOM 818 C C . GLY A 1 105 ? 5.628 10.658 -12.853 1.00 81.31 105 GLY A C 1
ATOM 819 O O . GLY A 1 105 ? 4.561 11.136 -13.214 1.00 81.31 105 GLY A O 1
ATOM 820 N N . SER A 1 106 ? 5.812 10.254 -11.590 1.00 83.00 106 SER A N 1
ATOM 821 C CA . SER A 1 106 ? 4.777 10.385 -10.559 1.00 83.00 106 SER A CA 1
ATOM 822 C C . SER A 1 106 ? 5.363 10.703 -9.184 1.00 83.00 106 SER A C 1
ATOM 824 O O . SER A 1 106 ? 5.896 9.842 -8.475 1.00 83.00 106 SER A O 1
ATOM 826 N N . THR A 1 107 ? 5.170 11.951 -8.755 1.00 79.81 107 THR A N 1
ATOM 827 C CA . THR A 1 107 ? 5.510 12.410 -7.400 1.00 79.81 107 THR A CA 1
ATOM 828 C C . THR A 1 107 ? 4.782 11.587 -6.336 1.00 79.81 107 THR A C 1
ATOM 830 O O . THR A 1 107 ? 5.381 11.198 -5.332 1.00 79.81 107 THR A O 1
ATOM 833 N N . VAL A 1 108 ? 3.514 11.232 -6.582 1.00 82.00 108 VAL A N 1
ATOM 834 C CA . VAL A 1 108 ? 2.717 10.378 -5.686 1.00 82.00 108 VAL A CA 1
ATOM 835 C C . VAL A 1 108 ? 3.366 9.005 -5.529 1.00 82.00 108 VAL A C 1
ATOM 837 O O . VAL A 1 108 ? 3.541 8.532 -4.405 1.00 82.00 108 VAL A O 1
ATOM 840 N N . PHE A 1 109 ? 3.794 8.378 -6.628 1.00 87.25 109 PHE A N 1
ATOM 841 C CA . PHE A 1 109 ? 4.504 7.103 -6.564 1.00 87.25 109 PHE A CA 1
ATOM 842 C C . PHE A 1 109 ? 5.816 7.214 -5.782 1.00 87.25 109 PHE A C 1
ATOM 844 O O . PHE A 1 109 ? 6.118 6.347 -4.958 1.00 87.25 109 PHE A O 1
ATOM 851 N N . ALA A 1 110 ? 6.601 8.271 -6.015 1.00 87.81 110 ALA A N 1
ATOM 852 C CA . ALA A 1 110 ? 7.861 8.489 -5.312 1.00 87.81 110 ALA A CA 1
ATOM 853 C C . ALA A 1 110 ? 7.659 8.604 -3.791 1.00 87.81 110 ALA A C 1
ATOM 855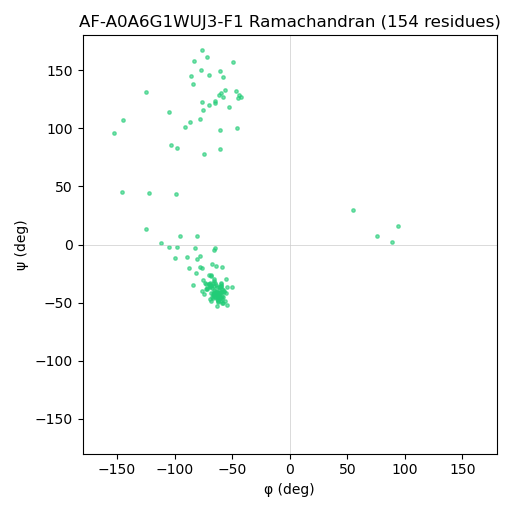 O O . ALA A 1 110 ? 8.374 7.938 -3.033 1.00 87.81 110 ALA A O 1
ATOM 856 N N . ILE A 1 111 ? 6.650 9.370 -3.360 1.00 84.81 111 ILE A N 1
ATOM 857 C CA . ILE A 1 111 ? 6.270 9.526 -1.948 1.00 84.81 111 ILE A CA 1
ATOM 858 C C . ILE A 1 111 ? 5.802 8.187 -1.367 1.00 84.81 111 ILE A C 1
ATOM 860 O O . ILE A 1 111 ? 6.352 7.724 -0.365 1.00 84.81 111 ILE A O 1
ATOM 864 N N . MET A 1 112 ? 4.841 7.523 -2.018 1.00 88.81 112 MET A N 1
ATOM 865 C CA . MET A 1 112 ? 4.271 6.254 -1.546 1.00 88.81 112 MET A CA 1
ATOM 866 C C . MET A 1 112 ? 5.335 5.163 -1.419 1.00 88.81 112 MET A C 1
ATOM 868 O O . MET A 1 112 ? 5.379 4.444 -0.421 1.00 88.81 112 MET A O 1
ATOM 872 N N . ARG A 1 113 ? 6.255 5.081 -2.385 1.00 92.50 113 ARG A N 1
ATOM 873 C CA . ARG A 1 113 ? 7.383 4.146 -2.346 1.00 92.50 113 ARG A CA 1
ATOM 874 C C . ARG A 1 113 ? 8.340 4.460 -1.199 1.00 92.50 113 ARG A C 1
ATOM 876 O O . ARG A 1 113 ? 8.828 3.537 -0.551 1.00 92.50 113 ARG A O 1
ATOM 883 N N . GLY A 1 114 ? 8.608 5.736 -0.928 1.00 89.56 114 GLY A N 1
ATOM 884 C CA . GLY A 1 114 ? 9.394 6.161 0.231 1.00 89.56 114 GLY A CA 1
ATOM 885 C C . GLY A 1 114 ? 8.758 5.725 1.553 1.00 89.56 114 GLY A C 1
ATOM 886 O O . GLY A 1 114 ? 9.427 5.106 2.382 1.00 89.56 114 GLY A O 1
ATOM 887 N N . LEU A 1 115 ? 7.457 5.974 1.721 1.00 90.25 115 LEU A N 1
ATOM 888 C CA . LEU A 1 115 ? 6.698 5.582 2.911 1.00 90.25 115 LEU A CA 1
ATOM 889 C C . LEU A 1 115 ? 6.666 4.064 3.101 1.00 90.25 115 LEU A C 1
ATOM 891 O O . LEU A 1 115 ? 7.019 3.580 4.175 1.00 90.25 115 LEU A O 1
ATOM 895 N N . ALA A 1 116 ? 6.321 3.313 2.053 1.00 91.38 116 ALA A N 1
ATOM 896 C CA . ALA A 1 116 ? 6.241 1.856 2.103 1.00 91.38 116 ALA A CA 1
ATOM 897 C C . ALA A 1 116 ? 7.589 1.209 2.458 1.00 91.38 116 ALA A C 1
ATOM 899 O O . ALA A 1 116 ? 7.648 0.279 3.263 1.00 91.38 116 ALA A O 1
ATOM 900 N N . LEU A 1 117 ? 8.694 1.705 1.890 1.00 93.00 117 LEU A N 1
ATOM 901 C CA . LEU A 1 117 ? 10.023 1.170 2.187 1.00 93.00 117 LEU A CA 1
ATOM 902 C C . LEU A 1 117 ? 10.509 1.543 3.595 1.00 93.00 117 LEU A C 1
ATOM 904 O O . LEU A 1 117 ? 11.118 0.695 4.248 1.00 93.00 117 LEU A O 1
ATOM 908 N N . ARG A 1 118 ? 10.216 2.759 4.083 1.00 90.56 118 ARG A N 1
ATOM 909 C CA . ARG A 1 118 ? 10.501 3.160 5.475 1.00 90.56 118 ARG A CA 1
ATOM 910 C C . ARG A 1 118 ? 9.730 2.292 6.466 1.00 90.56 118 ARG A C 1
ATOM 912 O O . ARG A 1 118 ? 10.339 1.737 7.376 1.00 90.56 118 ARG A O 1
ATOM 919 N N . PHE A 1 119 ? 8.431 2.107 6.237 1.00 90.06 119 PHE A N 1
ATOM 920 C CA . PHE A 1 119 ? 7.581 1.231 7.041 1.00 90.06 119 PHE A CA 1
ATOM 921 C C . PHE A 1 119 ? 8.123 -0.204 7.081 1.00 90.06 119 PHE A C 1
ATOM 923 O O . PHE A 1 119 ? 8.330 -0.763 8.156 1.00 90.06 119 PHE A O 1
ATOM 930 N N . ASN A 1 120 ? 8.469 -0.775 5.922 1.00 90.31 120 ASN A N 1
ATOM 931 C CA . ASN A 1 120 ? 9.081 -2.105 5.849 1.00 90.31 120 ASN A CA 1
ATOM 932 C C . ASN A 1 120 ? 10.411 -2.196 6.618 1.00 90.31 120 ASN A C 1
ATOM 934 O O . ASN A 1 120 ? 10.709 -3.235 7.206 1.00 90.31 120 ASN A O 1
ATOM 938 N N . GLY A 1 121 ? 11.219 -1.133 6.617 1.00 90.31 121 GLY A N 1
ATOM 939 C CA . GLY A 1 121 ? 12.444 -1.055 7.417 1.00 90.31 121 GLY A CA 1
ATOM 940 C C . GLY A 1 121 ? 12.165 -1.099 8.921 1.00 90.31 121 GLY A C 1
ATOM 941 O O . GLY A 1 121 ? 12.800 -1.874 9.633 1.00 90.31 121 GLY A O 1
ATOM 942 N N . ILE A 1 122 ? 11.172 -0.335 9.381 1.00 92.12 122 ILE A N 1
ATOM 943 C CA . ILE A 1 122 ? 10.733 -0.298 10.785 1.00 92.12 122 ILE A CA 1
ATOM 944 C C . ILE A 1 122 ? 10.208 -1.667 11.237 1.00 92.12 122 ILE A C 1
ATOM 946 O O . ILE A 1 122 ? 10.581 -2.156 12.303 1.00 92.12 122 ILE A O 1
ATOM 950 N N . LEU A 1 123 ? 9.394 -2.331 10.409 1.00 89.44 123 LEU A N 1
ATOM 951 C CA . LEU A 1 123 ? 8.898 -3.673 10.723 1.00 89.44 123 LEU A CA 1
ATOM 952 C C . LEU A 1 123 ? 10.036 -4.693 10.867 1.00 89.44 123 LEU A C 1
ATOM 954 O O . LEU A 1 123 ? 9.993 -5.543 11.756 1.00 89.44 123 LEU A O 1
ATOM 958 N N . ARG A 1 124 ? 11.077 -4.605 10.027 1.00 89.62 124 ARG A N 1
ATOM 959 C CA . ARG A 1 124 ? 12.246 -5.497 10.117 1.00 89.62 124 ARG A CA 1
ATOM 960 C C . ARG A 1 124 ? 13.102 -5.236 11.350 1.00 89.62 124 ARG A C 1
ATOM 962 O O . ARG A 1 124 ? 13.615 -6.194 11.916 1.00 89.62 124 ARG A O 1
ATOM 969 N N . SER A 1 125 ? 13.253 -3.979 11.764 1.00 90.81 125 SER A N 1
ATOM 970 C CA . SER A 1 125 ? 14.021 -3.628 12.964 1.00 90.81 125 SER A CA 1
ATOM 971 C C . SER A 1 125 ? 13.261 -3.884 14.269 1.00 90.81 125 SER A C 1
ATOM 973 O O . SER A 1 125 ? 13.870 -3.821 15.333 1.00 90.81 125 SER A O 1
ATOM 975 N N . ARG A 1 126 ? 11.952 -4.186 14.198 1.00 90.62 126 ARG A N 1
ATOM 976 C CA . ARG A 1 126 ? 11.058 -4.406 15.353 1.00 90.62 126 ARG A CA 1
ATOM 977 C C . ARG A 1 126 ? 11.062 -3.236 16.346 1.00 90.62 126 ARG A C 1
ATOM 979 O O . ARG A 1 126 ? 10.843 -3.427 17.539 1.00 90.62 126 ARG A O 1
ATOM 986 N N . ASN A 1 127 ? 11.305 -2.024 15.853 1.00 90.44 127 ASN A N 1
ATOM 987 C CA . ASN A 1 127 ? 11.391 -0.825 16.677 1.00 90.44 127 ASN A CA 1
ATOM 988 C C . ASN A 1 127 ? 10.011 -0.151 16.789 1.00 90.44 127 ASN A C 1
ATOM 990 O O . ASN A 1 127 ? 9.569 0.546 15.873 1.00 90.44 127 ASN A O 1
ATOM 994 N N . SER A 1 128 ? 9.331 -0.365 17.916 1.00 88.56 128 SER A N 1
ATOM 995 C CA . SER A 1 128 ? 8.002 0.196 18.194 1.00 88.56 128 SER A CA 1
ATOM 996 C C . SER A 1 128 ? 8.007 1.721 18.342 1.00 88.56 128 SER A C 1
ATOM 998 O O . SER A 1 128 ? 7.054 2.372 17.923 1.00 88.56 128 SER A O 1
ATOM 1000 N N . GLU A 1 129 ? 9.082 2.308 18.869 1.00 89.69 129 GLU A N 1
ATOM 1001 C CA . GLU A 1 129 ? 9.224 3.762 18.999 1.00 89.69 129 GLU A CA 1
ATOM 1002 C C . GLU A 1 129 ? 9.357 4.431 17.623 1.00 89.69 129 GLU A C 1
ATOM 1004 O O . GLU A 1 129 ? 8.720 5.446 17.344 1.00 89.69 129 GLU A O 1
ATOM 1009 N N . ALA A 1 130 ? 10.139 3.829 16.723 1.00 87.19 130 ALA A N 1
ATOM 1010 C CA . ALA A 1 130 ? 10.255 4.288 15.342 1.00 87.19 130 ALA A CA 1
ATOM 1011 C C . ALA A 1 130 ? 8.931 4.148 14.577 1.00 87.19 130 ALA A C 1
ATOM 1013 O O . ALA A 1 130 ? 8.634 4.984 13.724 1.00 87.19 130 ALA A O 1
ATOM 1014 N N . LEU A 1 131 ? 8.126 3.125 14.889 1.00 88.69 131 LEU A N 1
ATOM 1015 C CA . LEU A 1 131 ? 6.785 2.969 14.328 1.00 88.69 131 LEU A CA 1
ATOM 1016 C C . LEU A 1 131 ? 5.837 4.070 14.811 1.00 88.69 131 LEU A C 1
ATOM 1018 O O . LEU A 1 131 ? 5.149 4.659 13.983 1.00 88.69 131 LEU A O 1
ATOM 1022 N N . ALA A 1 132 ? 5.834 4.378 16.110 1.00 86.94 132 ALA A N 1
ATOM 1023 C CA . ALA A 1 132 ? 5.023 5.463 16.664 1.00 86.94 132 ALA A CA 1
ATOM 1024 C C . ALA A 1 132 ? 5.371 6.808 16.003 1.00 86.94 132 ALA A C 1
ATOM 1026 O O . ALA A 1 132 ? 4.503 7.455 15.425 1.00 86.94 132 ALA A O 1
ATOM 1027 N N . LYS A 1 133 ? 6.665 7.154 15.935 1.00 87.69 133 LYS A N 1
ATOM 1028 C CA . LYS A 1 133 ? 7.137 8.373 15.250 1.00 87.69 133 LYS A CA 1
ATOM 1029 C C . LYS A 1 133 ? 6.781 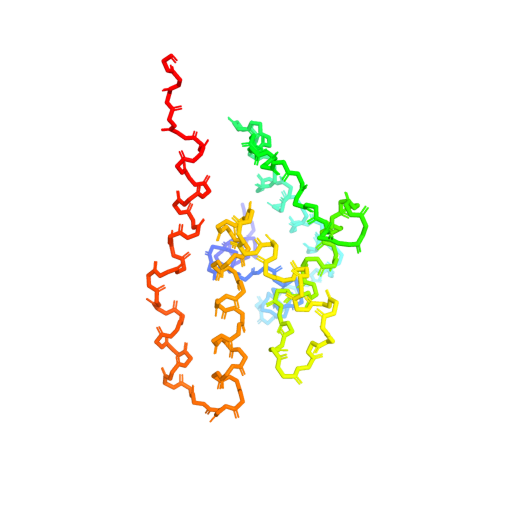8.412 13.763 1.00 87.69 133 LYS A C 1
ATOM 1031 O O . LYS A 1 133 ? 6.583 9.487 13.211 1.00 87.69 133 LYS A O 1
ATOM 1036 N N . TRP A 1 134 ? 6.740 7.259 13.095 1.00 87.19 134 TRP A N 1
ATOM 1037 C CA . TRP A 1 134 ? 6.353 7.173 11.686 1.00 87.19 134 TRP A CA 1
ATOM 1038 C C . TRP A 1 134 ? 4.848 7.388 11.476 1.00 87.19 134 TRP A C 1
ATOM 1040 O O . TRP A 1 134 ? 4.466 7.971 10.466 1.00 87.19 134 TRP A O 1
ATOM 1050 N N . ILE A 1 135 ? 4.006 6.948 12.417 1.00 84.69 135 ILE A N 1
ATOM 1051 C CA . ILE A 1 135 ? 2.557 7.211 12.399 1.00 84.69 135 ILE A CA 1
ATOM 1052 C C . ILE A 1 135 ? 2.283 8.710 12.576 1.00 84.69 135 ILE A C 1
ATOM 1054 O O . ILE A 1 135 ? 1.426 9.253 11.883 1.00 84.69 135 ILE A O 1
ATOM 1058 N N . ASP A 1 136 ? 3.054 9.370 13.441 1.00 83.31 136 ASP A N 1
ATOM 1059 C CA . ASP A 1 136 ? 2.924 10.803 13.730 1.00 83.31 136 ASP A CA 1
ATOM 1060 C C . ASP A 1 136 ? 3.632 11.710 12.697 1.00 83.31 136 ASP A C 1
ATOM 1062 O O . ASP A 1 136 ? 3.563 12.936 12.787 1.00 83.31 136 ASP A O 1
ATOM 1066 N N . ASP A 1 137 ? 4.319 11.133 11.701 1.00 76.50 137 ASP A N 1
ATOM 1067 C CA . ASP A 1 137 ? 5.084 11.869 10.688 1.00 76.50 137 ASP A CA 1
ATOM 1068 C C . ASP A 1 137 ? 4.139 12.725 9.808 1.00 76.50 137 ASP A C 1
ATOM 1070 O O . ASP A 1 137 ? 3.257 12.169 9.137 1.00 76.50 137 ASP A O 1
ATOM 1074 N N . PRO A 1 138 ? 4.320 14.064 9.738 1.00 59.78 138 PRO A N 1
ATOM 1075 C CA . PRO A 1 138 ? 3.474 14.975 8.960 1.00 59.78 138 PRO A CA 1
ATOM 1076 C C . PRO A 1 138 ? 3.535 14.744 7.436 1.00 59.78 138 PRO A C 1
ATOM 1078 O O . PRO A 1 138 ? 2.775 15.360 6.684 1.00 59.78 138 PRO A O 1
ATOM 1081 N N . LEU A 1 139 ? 4.357 13.809 6.942 1.00 59.75 139 LEU A N 1
ATOM 1082 C CA . LEU A 1 139 ? 4.215 13.294 5.576 1.00 59.75 139 LEU A CA 1
ATOM 1083 C C . LEU A 1 139 ? 2.930 12.471 5.344 1.00 59.75 139 LEU A C 1
ATOM 1085 O O . LEU A 1 139 ? 2.537 12.259 4.196 1.00 59.75 139 LEU A O 1
ATOM 1089 N N . THR A 1 140 ? 2.249 12.009 6.396 1.00 52.06 140 THR A N 1
ATOM 1090 C CA . THR A 1 140 ? 0.932 11.357 6.274 1.00 52.06 140 THR A CA 1
ATOM 1091 C C . THR A 1 140 ? -0.203 12.340 5.916 1.00 52.06 140 THR A C 1
ATOM 1093 O O . THR A 1 140 ? -1.032 11.991 5.068 1.00 52.06 140 THR A O 1
ATOM 1096 N N . PRO A 1 141 ? -0.256 13.585 6.441 1.00 47.19 141 PRO A N 1
ATOM 1097 C CA . PRO A 1 141 ? -1.180 14.615 5.965 1.00 47.19 141 PRO A CA 1
ATOM 1098 C C . PRO A 1 141 ? -0.766 15.314 4.662 1.00 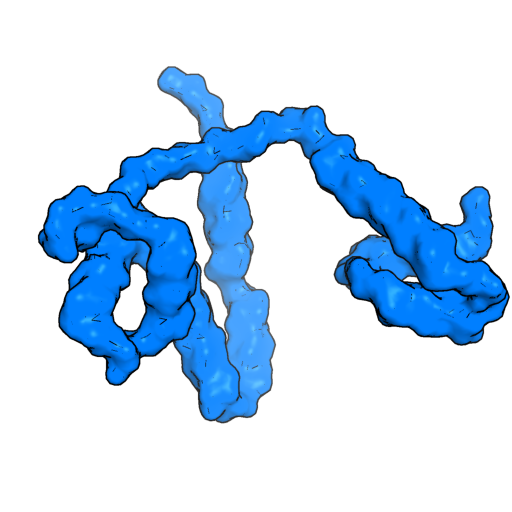47.19 141 PRO A C 1
ATOM 1100 O O . PRO A 1 141 ? -1.649 15.852 3.999 1.00 47.19 141 PRO A O 1
ATOM 1103 N N . SER A 1 142 ? 0.498 15.290 4.222 1.00 45.12 142 SER A N 1
ATOM 1104 C CA . SER A 1 142 ? 0.870 15.885 2.920 1.00 45.12 142 SER A CA 1
ATOM 1105 C C . SER A 1 142 ? 0.342 15.085 1.719 1.00 45.12 142 SER A C 1
ATOM 1107 O O . SER A 1 142 ? 0.021 15.671 0.687 1.00 45.12 142 SER A O 1
ATOM 1109 N N . LEU A 1 143 ? 0.119 13.773 1.876 1.00 51.09 143 LEU A N 1
ATOM 1110 C CA . LEU A 1 143 ? -0.665 12.966 0.929 1.00 51.09 143 LEU A CA 1
ATOM 1111 C C . LEU A 1 143 ? -2.156 13.330 0.941 1.00 51.09 143 LEU A C 1
ATOM 1113 O O . LEU A 1 143 ? -2.786 13.334 -0.116 1.00 51.09 143 LEU A O 1
ATOM 1117 N N . ARG A 1 144 ? -2.716 13.700 2.105 1.00 47.22 144 ARG A N 1
ATOM 1118 C CA . ARG A 1 144 ? -4.078 14.258 2.175 1.00 47.22 144 ARG A CA 1
ATOM 1119 C C . ARG A 1 144 ? -4.138 15.614 1.478 1.00 47.22 144 ARG A C 1
ATOM 1121 O O . ARG A 1 144 ? -5.066 15.851 0.721 1.00 47.22 144 ARG A O 1
ATOM 1128 N N . GLN A 1 145 ? -3.138 16.473 1.680 1.00 40.19 145 GLN A N 1
ATOM 1129 C CA . GLN A 1 145 ? -3.094 17.811 1.092 1.00 40.19 145 GLN A CA 1
ATOM 1130 C C . GLN A 1 145 ? -2.790 17.813 -0.407 1.00 40.19 145 GLN A C 1
ATOM 1132 O O . GLN A 1 145 ? -3.347 18.654 -1.094 1.00 40.19 145 GLN A O 1
ATOM 1137 N N . HIS A 1 146 ? -1.989 16.897 -0.960 1.00 42.62 146 HIS A N 1
ATOM 1138 C CA . HIS A 1 146 ? -1.820 16.823 -2.420 1.00 42.62 146 HIS A CA 1
ATOM 1139 C C . HIS A 1 146 ? -3.091 16.338 -3.132 1.00 42.62 146 HIS A C 1
ATOM 1141 O O . HIS A 1 146 ? -3.436 16.892 -4.171 1.00 42.62 146 HIS A O 1
ATOM 1147 N N . ALA A 1 147 ? -3.840 15.411 -2.524 1.00 41.53 147 ALA A N 1
ATOM 1148 C CA . ALA A 1 147 ? -5.187 15.051 -2.974 1.00 41.53 147 ALA A CA 1
ATOM 1149 C C . ALA A 1 147 ? -6.214 16.188 -2.762 1.00 41.53 147 ALA A C 1
ATOM 1151 O O . ALA A 1 147 ? -7.200 16.277 -3.485 1.00 41.53 147 ALA A O 1
ATOM 1152 N N . PHE A 1 148 ? -5.980 17.079 -1.791 1.00 35.22 148 PHE A N 1
ATOM 1153 C CA . PHE A 1 148 ? -6.834 18.237 -1.497 1.00 35.22 148 PHE A CA 1
ATOM 1154 C C . PHE A 1 148 ? -6.525 19.458 -2.384 1.00 35.22 148 PHE A C 1
ATOM 1156 O O . PHE A 1 148 ? -7.427 20.187 -2.779 1.00 35.22 148 PHE A O 1
ATOM 1163 N N . ARG A 1 149 ? -5.256 19.678 -2.748 1.00 35.09 149 ARG A N 1
ATOM 1164 C CA . ARG A 1 149 ? -4.792 20.829 -3.544 1.00 35.09 149 ARG A CA 1
ATOM 1165 C C . ARG A 1 149 ? -5.122 20.689 -5.033 1.00 35.09 149 ARG A C 1
ATOM 1167 O O . ARG A 1 149 ? -5.189 21.699 -5.716 1.00 35.09 149 ARG A O 1
ATOM 1174 N N . GLN A 1 150 ? -5.379 19.468 -5.504 1.00 43.41 150 GLN A N 1
ATOM 1175 C CA . GLN A 1 150 ? -5.980 19.207 -6.820 1.00 4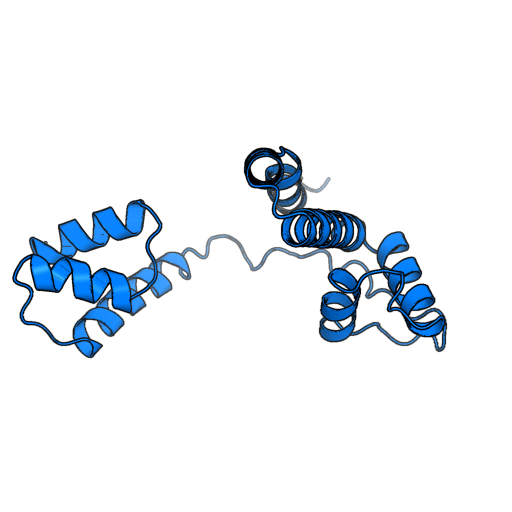3.41 150 GLN A CA 1
ATOM 1176 C C . GLN A 1 150 ? -7.514 19.376 -6.826 1.00 43.41 150 GLN A C 1
ATOM 1178 O O . GLN A 1 150 ? -8.103 19.449 -7.894 1.00 43.41 150 GLN A O 1
ATOM 1183 N N . ARG A 1 151 ? -8.163 19.484 -5.655 1.00 40.50 151 ARG A N 1
ATOM 1184 C CA . ARG A 1 151 ? -9.628 19.602 -5.510 1.00 40.50 151 ARG A CA 1
ATOM 1185 C C . ARG A 1 151 ? -10.122 21.041 -5.289 1.00 40.50 151 ARG A C 1
ATOM 1187 O O . ARG A 1 151 ? -11.315 21.277 -5.389 1.00 40.50 151 ARG A O 1
ATO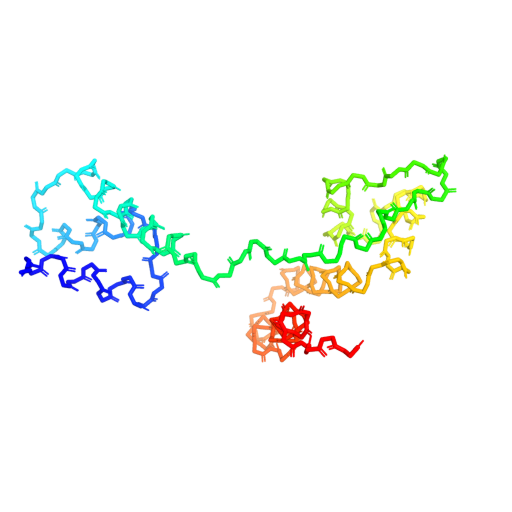M 1194 N N . PHE A 1 152 ? -9.231 22.005 -5.014 1.00 37.00 152 PHE A N 1
ATOM 1195 C CA . PHE A 1 152 ? -9.609 23.395 -4.685 1.00 37.00 152 PHE A CA 1
ATOM 1196 C C . PHE A 1 152 ? -8.625 24.467 -5.200 1.00 37.00 152 PHE A C 1
ATOM 1198 O O . PHE A 1 152 ? -8.277 25.398 -4.473 1.00 37.00 152 PHE A O 1
ATOM 1205 N N . ALA A 1 153 ? -8.167 24.369 -6.449 1.00 30.53 153 ALA A N 1
ATOM 1206 C CA . ALA A 1 153 ? -7.646 25.534 -7.166 1.00 30.53 153 ALA A CA 1
ATOM 1207 C C . ALA A 1 153 ? -8.706 25.960 -8.197 1.00 30.53 153 ALA A C 1
ATOM 1209 O O . ALA A 1 153 ? -8.987 25.173 -9.100 1.00 30.53 153 ALA A O 1
ATOM 1210 N N . PRO A 1 154 ? -9.333 27.146 -8.078 1.00 31.39 154 PRO A N 1
ATOM 1211 C CA . PRO A 1 154 ? -10.173 27.652 -9.152 1.00 31.39 154 PRO A CA 1
ATOM 1212 C C . PRO A 1 154 ? -9.271 27.913 -10.360 1.00 31.39 154 PRO A C 1
ATOM 1214 O O . PRO A 1 154 ? -8.270 28.624 -10.248 1.00 31.39 154 PRO A O 1
ATOM 1217 N N . GLY A 1 155 ? -9.598 27.285 -11.489 1.00 38.09 155 GLY A N 1
ATOM 1218 C CA . GLY A 1 155 ? -8.984 27.614 -12.768 1.00 38.09 155 GLY A CA 1
ATOM 1219 C C . GLY A 1 155 ? -9.184 29.099 -13.068 1.00 38.09 155 GLY A C 1
ATOM 1220 O O . GLY A 1 155 ? -10.286 29.621 -12.891 1.00 38.09 155 GLY A O 1
ATOM 1221 N N . TYR A 1 156 ? -8.103 29.760 -13.474 1.00 35.44 156 TYR A N 1
ATOM 1222 C CA . TYR A 1 156 ? -8.171 30.971 -14.287 1.00 35.44 156 TYR A CA 1
ATOM 1223 C C . TYR A 1 156 ? -8.127 30.562 -15.754 1.00 35.44 156 TYR A C 1
ATOM 1225 O O . TYR A 1 156 ? -7.340 29.636 -16.063 1.00 35.44 156 TYR A O 1
#

Solvent-accessible surface area (backbone atoms only — not comparable to full-atom values): 9333 Å² total; per-residue (Å²): 133,56,75,66,55,54,55,50,50,52,44,43,74,74,66,59,81,55,66,71,59,54,50,52,60,40,40,79,72,69,53,84,74,55,68,69,60,52,53,52,55,51,45,54,52,53,45,52,68,66,64,64,74,89,60,72,81,74,78,64,78,72,63,71,73,42,46,26,88,79,85,60,45,69,58,48,70,68,57,49,56,55,51,35,58,52,58,73,96,74,49,52,71,70,54,47,49,39,50,49,39,39,38,74,64,26,69,65,52,39,51,52,24,50,53,42,44,50,52,53,50,35,63,73,68,67,39,64,68,62,45,53,54,57,72,70,34,70,70,64,55,49,58,53,44,57,64,44,59,71,73,71,64,84,83,129

Mean predicted aligned error: 16.92 Å